Protein AF-A0AAN6EDF3-F1 (afdb_monomer_lite)

Secondary structure (DSSP, 8-state):
-HHHHHHHHHHHHHHHHHHTT-SEEEE--TTTTT--HHHHHHHHHHHHHHHHH-TT-HHHH-SEEEE---SS----TT----------HHHHHHHHHT-PPP-----

Foldseek 3Di:
DVLVVLLVVLLVVLVVCVVVPPQEDEAEQPQNPVDALVRLLSNLLSNVCSQPPNPVVSVVRHPYYHYPFDQDDPDDPPPPDDDDPRHGSQRSNCVNNVHDDDDDDDD

Sequence (107 aa):
DTARNYRRKMEVILNIARDQGHKSIVLGAFGCNGSSSTVTQQMAQMWKEVIETSPYAFREFFDDITFALPLLQEKRPGDESPGEDKQSIAATFSEAFGVKIDTLDFF

pLDDT: mean 83.02, std 15.2, range [42.78, 96.38]

Structure (mmCIF, N/CA/C/O backbone):
data_AF-A0AAN6EDF3-F1
#
_entry.id   AF-A0AAN6EDF3-F1
#
loop_
_atom_site.group_PDB
_atom_site.id
_atom_site.type_symbol
_atom_site.label_atom_id
_atom_site.label_alt_id
_atom_site.label_comp_id
_atom_site.label_asym_id
_atom_site.label_entity_id
_atom_site.label_seq_id
_atom_site.pdbx_PDB_ins_code
_atom_site.Cartn_x
_atom_site.Cartn_y
_atom_site.Cartn_z
_atom_site.occupancy
_atom_site.B_iso_or_equiv
_atom_site.auth_seq_id
_atom_site.auth_comp_id
_atom_site.auth_asym_id
_atom_site.auth_atom_id
_atom_site.pdbx_PDB_model_num
ATOM 1 N N . ASP A 1 1 ? -5.538 12.991 -14.522 1.00 55.50 1 ASP A N 1
ATOM 2 C CA . ASP A 1 1 ? -6.514 12.003 -14.005 1.00 55.50 1 ASP A CA 1
ATOM 3 C C . ASP A 1 1 ? -5.949 10.717 -13.412 1.00 55.50 1 ASP A C 1
ATOM 5 O O . ASP A 1 1 ? -6.475 10.240 -12.414 1.00 55.50 1 ASP A O 1
ATOM 9 N N . THR A 1 2 ? -4.883 10.137 -13.964 1.00 71.88 2 THR A N 1
ATOM 10 C CA . THR A 1 2 ? -4.404 8.792 -13.591 1.00 71.88 2 THR A CA 1
ATOM 11 C C . THR A 1 2 ? -3.966 8.659 -12.126 1.00 71.88 2 THR A C 1
ATOM 13 O O . THR A 1 2 ? -4.360 7.705 -11.463 1.00 71.88 2 THR A O 1
ATOM 16 N N . ALA A 1 3 ? -3.232 9.637 -11.584 1.00 67.56 3 ALA A N 1
ATOM 17 C CA . ALA A 1 3 ? -2.750 9.609 -10.196 1.00 67.56 3 ALA A CA 1
ATOM 18 C C . ALA A 1 3 ? -3.891 9.604 -9.157 1.00 67.56 3 ALA A C 1
ATOM 20 O O . ALA A 1 3 ? -3.870 8.826 -8.206 1.00 67.56 3 ALA A O 1
ATOM 21 N N . ARG A 1 4 ? -4.939 10.412 -9.375 1.00 75.56 4 ARG A N 1
ATOM 22 C CA . ARG A 1 4 ? -6.121 10.453 -8.496 1.00 75.56 4 ARG A CA 1
ATOM 23 C C . ARG A 1 4 ? -6.879 9.121 -8.513 1.00 75.56 4 ARG A C 1
ATOM 25 O O . ARG A 1 4 ? -7.368 8.679 -7.477 1.00 75.56 4 ARG A O 1
ATOM 32 N N . ASN A 1 5 ? -6.928 8.464 -9.673 1.00 87.75 5 ASN A N 1
ATOM 33 C CA . ASN A 1 5 ? -7.530 7.140 -9.809 1.00 87.75 5 ASN A CA 1
ATOM 34 C C . ASN A 1 5 ? -6.732 6.056 -9.074 1.00 87.75 5 ASN A C 1
ATOM 36 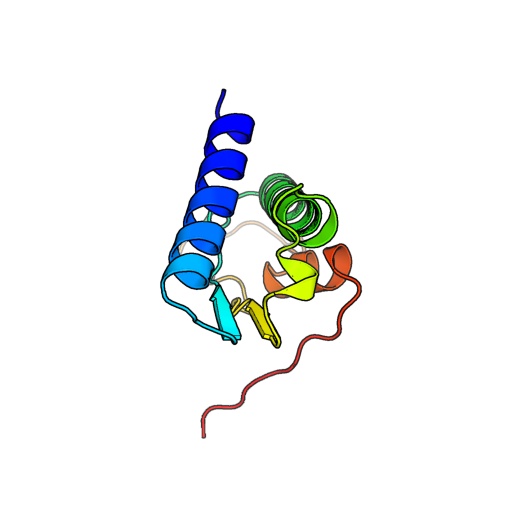O O . ASN A 1 5 ? -7.344 5.172 -8.479 1.00 87.75 5 ASN A O 1
ATOM 40 N N . TYR A 1 6 ? -5.397 6.115 -9.080 1.00 90.25 6 TYR A N 1
ATOM 41 C CA . TYR A 1 6 ? -4.573 5.163 -8.330 1.00 90.25 6 TYR A CA 1
ATOM 42 C C . TYR A 1 6 ? -4.734 5.327 -6.821 1.00 90.25 6 TYR A C 1
ATOM 44 O O . TYR A 1 6 ? -5.026 4.340 -6.149 1.00 90.25 6 TYR A O 1
ATOM 52 N N . ARG A 1 7 ? -4.679 6.561 -6.309 1.00 92.06 7 ARG A N 1
ATOM 53 C CA . ARG A 1 7 ? -4.871 6.840 -4.879 1.00 92.06 7 ARG A CA 1
ATOM 54 C C . ARG A 1 7 ? -6.199 6.290 -4.362 1.00 92.06 7 ARG A C 1
ATOM 56 O O . ARG A 1 7 ? -6.226 5.537 -3.396 1.00 92.06 7 ARG A O 1
ATOM 63 N N . ARG A 1 8 ? -7.295 6.591 -5.066 1.00 92.38 8 ARG A N 1
ATOM 64 C CA . ARG A 1 8 ? -8.629 6.099 -4.694 1.00 92.38 8 ARG A CA 1
ATOM 65 C C . ARG A 1 8 ? -8.692 4.570 -4.688 1.00 92.38 8 ARG A C 1
ATOM 67 O O . ARG A 1 8 ? -9.345 3.993 -3.829 1.00 92.38 8 ARG A O 1
ATOM 74 N N . LYS A 1 9 ? -8.021 3.900 -5.631 1.00 94.12 9 LYS A N 1
ATOM 75 C CA . LYS A 1 9 ? -7.950 2.431 -5.652 1.00 94.12 9 LYS A CA 1
ATOM 76 C C . LYS A 1 9 ? -7.179 1.883 -4.451 1.00 94.12 9 LYS A C 1
ATOM 78 O O . LYS A 1 9 ? -7.650 0.926 -3.852 1.00 94.12 9 LYS A O 1
ATOM 83 N N . MET A 1 10 ? -6.050 2.490 -4.083 1.00 95.38 10 MET A N 1
ATOM 84 C CA . MET A 1 10 ? -5.271 2.097 -2.9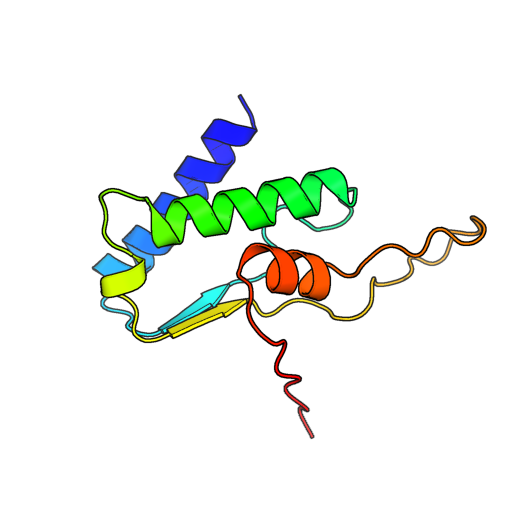00 1.00 95.38 10 MET A CA 1
ATOM 85 C C . MET A 1 10 ? -6.106 2.226 -1.619 1.00 95.38 10 MET A C 1
ATOM 87 O O . MET A 1 10 ? -6.195 1.279 -0.843 1.00 95.38 10 MET A O 1
ATOM 91 N N . GLU A 1 11 ? -6.798 3.355 -1.447 1.00 95.06 11 GLU A N 1
ATOM 92 C CA . GLU A 1 11 ? -7.707 3.585 -0.315 1.00 95.06 11 GLU A CA 1
ATOM 93 C C . GLU A 1 11 ? -8.847 2.557 -0.276 1.00 95.06 11 GLU A C 1
ATOM 95 O O . GLU A 1 11 ? -9.189 2.053 0.790 1.00 95.06 11 GLU A O 1
ATOM 100 N N . VAL A 1 12 ? -9.428 2.214 -1.431 1.00 95.12 12 VAL A N 1
ATOM 101 C CA . VAL A 1 12 ? -10.479 1.189 -1.527 1.00 95.12 12 VAL A CA 1
ATOM 102 C C . VAL A 1 12 ? -9.950 -0.196 -1.154 1.00 95.12 12 VAL A C 1
ATOM 104 O O . VAL A 1 12 ? -10.624 -0.901 -0.413 1.00 95.12 12 VAL A O 1
ATOM 107 N N . ILE A 1 13 ? -8.754 -0.581 -1.612 1.00 95.31 13 ILE A N 1
ATOM 108 C CA . ILE A 1 13 ? -8.135 -1.873 -1.267 1.00 95.31 13 ILE A CA 1
ATOM 109 C C . ILE A 1 13 ? -7.975 -2.000 0.253 1.00 95.31 13 ILE A C 1
ATOM 111 O O . ILE A 1 13 ? -8.410 -2.993 0.837 1.00 95.31 13 ILE A O 1
ATOM 115 N N . LEU A 1 14 ? -7.402 -0.978 0.895 1.00 96.06 14 LEU A N 1
ATOM 116 C CA . LEU A 1 14 ? -7.181 -0.983 2.341 1.00 96.06 14 LEU A CA 1
ATOM 117 C C . LEU A 1 14 ? -8.497 -0.936 3.124 1.00 96.06 14 LEU A C 1
ATOM 119 O O . LEU A 1 14 ? -8.643 -1.661 4.103 1.00 96.06 14 LEU A O 1
ATOM 123 N N . ASN A 1 15 ? -9.477 -0.144 2.680 1.00 95.12 15 ASN A N 1
ATOM 124 C CA . ASN A 1 15 ? -10.795 -0.107 3.314 1.00 95.12 15 ASN A CA 1
ATOM 125 C C . ASN A 1 15 ? -11.513 -1.456 3.219 1.00 95.12 15 ASN A C 1
ATOM 127 O O . ASN A 1 15 ? -12.054 -1.905 4.218 1.00 95.12 15 ASN A O 1
ATOM 131 N N . ILE A 1 16 ? -11.476 -2.135 2.068 1.00 95.56 16 ILE A N 1
ATOM 132 C CA . ILE A 1 16 ? -12.071 -3.472 1.940 1.00 95.56 16 ILE A CA 1
ATOM 133 C C . ILE A 1 16 ? -11.410 -4.431 2.930 1.00 95.56 16 ILE A C 1
ATOM 135 O O . ILE A 1 16 ? -12.111 -5.113 3.671 1.00 95.56 16 ILE A O 1
ATOM 139 N N . ALA A 1 17 ? -10.076 -4.464 2.989 1.00 95.75 17 ALA A N 1
ATOM 140 C CA . ALA A 1 17 ? -9.374 -5.348 3.914 1.00 95.75 17 ALA A CA 1
ATOM 141 C C . ALA A 1 17 ? -9.692 -5.029 5.386 1.00 95.75 17 ALA A C 1
ATOM 143 O O . ALA A 1 17 ? -9.903 -5.942 6.187 1.00 95.75 17 ALA A O 1
ATOM 144 N N . ARG A 1 18 ? -9.802 -3.738 5.719 1.00 94.81 18 ARG A N 1
ATOM 145 C CA . ARG A 1 18 ? -10.215 -3.261 7.040 1.00 94.81 18 ARG A CA 1
ATOM 146 C C . ARG A 1 18 ? -11.627 -3.708 7.396 1.00 94.81 18 ARG A C 1
ATOM 148 O O . ARG A 1 18 ? -11.844 -4.241 8.480 1.00 94.81 18 ARG A O 1
ATOM 155 N N . ASP A 1 19 ? -12.575 -3.497 6.491 1.00 95.12 19 ASP A N 1
ATOM 156 C CA . ASP A 1 19 ? -13.990 -3.789 6.711 1.00 95.12 19 ASP A CA 1
ATOM 157 C C . ASP A 1 19 ? -14.239 -5.308 6.818 1.00 95.12 19 ASP A C 1
ATOM 159 O O . ASP A 1 19 ? -15.166 -5.735 7.500 1.00 95.12 19 ASP A O 1
ATOM 163 N N . GLN A 1 20 ? -13.371 -6.131 6.216 1.00 96.06 20 GLN A N 1
ATOM 164 C CA . GLN A 1 20 ? -13.337 -7.591 6.402 1.00 96.06 20 GLN A CA 1
ATOM 165 C C . GLN A 1 20 ? -12.611 -8.038 7.687 1.00 96.06 20 GLN A C 1
ATOM 167 O O . GLN A 1 20 ? -12.556 -9.230 7.986 1.00 96.06 20 GLN A O 1
ATOM 172 N N . GLY A 1 21 ? -12.051 -7.108 8.464 1.00 94.75 21 GLY A N 1
ATOM 173 C CA . GLY A 1 21 ? -11.387 -7.397 9.735 1.00 94.75 21 GLY A CA 1
ATOM 174 C C . GLY A 1 21 ? -9.970 -7.965 9.609 1.00 94.75 21 GLY A C 1
ATOM 175 O O . GLY A 1 21 ? -9.454 -8.506 10.587 1.00 94.75 21 GLY A O 1
ATOM 176 N N . HIS A 1 22 ? -9.318 -7.855 8.448 1.00 96.38 22 HIS A N 1
ATOM 177 C CA . HIS A 1 22 ? -7.939 -8.318 8.287 1.00 96.38 22 HIS A CA 1
ATOM 178 C C . HIS A 1 22 ? -6.971 -7.434 9.072 1.00 96.38 22 HIS A C 1
ATOM 180 O O . HIS A 1 22 ? -6.927 -6.226 8.871 1.00 96.38 22 HIS A O 1
ATOM 186 N N . LYS A 1 23 ? -6.168 -8.040 9.948 1.00 95.12 23 LYS A N 1
ATOM 187 C CA . LYS A 1 23 ? -5.149 -7.330 10.736 1.00 95.12 23 LYS A CA 1
ATOM 188 C C . LYS A 1 23 ? -3.787 -7.246 10.062 1.00 95.12 23 LYS A C 1
ATOM 190 O O . LYS A 1 23 ? -3.019 -6.346 10.377 1.00 95.12 23 LYS A O 1
ATOM 195 N N . SER A 1 24 ? -3.537 -8.103 9.081 1.00 95.12 24 SER A N 1
ATOM 196 C CA . SER A 1 24 ? -2.316 -8.088 8.282 1.00 95.12 24 SER A CA 1
ATOM 197 C C . SER A 1 24 ? -2.664 -8.153 6.803 1.00 95.12 24 SER A C 1
ATOM 199 O O . SER A 1 24 ? -3.622 -8.833 6.422 1.00 95.12 24 SER A O 1
ATOM 201 N N . ILE A 1 25 ? -1.898 -7.456 5.967 1.00 95.88 25 ILE A N 1
ATOM 202 C CA . ILE A 1 25 ? -2.099 -7.443 4.517 1.00 95.88 25 ILE A CA 1
ATOM 203 C C . ILE A 1 25 ? -0.768 -7.550 3.777 1.00 95.88 25 ILE A C 1
ATOM 205 O O . ILE A 1 25 ? 0.215 -6.905 4.134 1.00 95.88 25 ILE A O 1
ATOM 209 N N . VAL A 1 26 ? -0.766 -8.348 2.709 1.00 94.94 26 VAL A N 1
ATOM 210 C CA . VAL A 1 26 ? 0.347 -8.438 1.762 1.00 94.94 26 VAL A CA 1
ATOM 211 C C . VAL A 1 26 ? -0.075 -7.795 0.446 1.00 94.94 26 VAL A C 1
ATOM 213 O O . VAL A 1 26 ? -1.082 -8.173 -0.154 1.00 94.94 26 VAL A O 1
ATOM 216 N N . LEU A 1 27 ? 0.697 -6.812 -0.000 1.00 94.88 27 LEU A N 1
ATOM 217 C CA . LEU A 1 27 ? 0.493 -6.054 -1.227 1.00 94.88 27 LEU A CA 1
ATOM 218 C C . LEU A 1 27 ? 1.577 -6.405 -2.252 1.00 94.88 27 LEU A C 1
ATOM 220 O O . LEU A 1 27 ? 2.701 -6.740 -1.895 1.00 94.88 27 LEU A O 1
ATOM 224 N N . GLY A 1 28 ? 1.239 -6.318 -3.538 1.00 91.81 28 GLY A N 1
ATOM 225 C CA . GLY A 1 28 ? 2.178 -6.552 -4.641 1.00 91.81 28 GLY A CA 1
ATOM 226 C C . GLY A 1 28 ? 2.661 -5.264 -5.314 1.00 91.81 28 GLY A C 1
ATOM 227 O O . GLY A 1 28 ? 2.361 -4.154 -4.874 1.00 91.81 28 GLY A O 1
ATOM 228 N N . ALA A 1 29 ? 3.348 -5.414 -6.451 1.00 89.31 29 ALA A N 1
ATOM 229 C CA . ALA A 1 29 ? 3.896 -4.327 -7.276 1.00 89.31 29 ALA A CA 1
ATOM 230 C C . ALA A 1 29 ? 2.821 -3.547 -8.073 1.00 89.31 29 ALA A C 1
ATOM 232 O O . ALA A 1 29 ? 2.902 -3.384 -9.295 1.00 89.31 29 ALA A O 1
ATOM 233 N N . PHE A 1 30 ? 1.772 -3.083 -7.390 1.00 88.69 30 PHE A N 1
ATOM 234 C CA . PHE A 1 30 ? 0.629 -2.400 -7.990 1.00 88.69 30 PHE A CA 1
ATOM 235 C C . PHE A 1 30 ? 1.057 -1.137 -8.755 1.00 88.69 30 PHE A C 1
ATOM 237 O O . PHE A 1 30 ? 1.576 -0.192 -8.171 1.00 88.69 30 PHE A O 1
ATOM 244 N N . GLY A 1 31 ? 0.814 -1.119 -10.070 1.00 83.56 31 GLY A N 1
ATOM 245 C CA . GLY A 1 31 ? 1.151 0.015 -10.941 1.00 83.56 31 GLY A CA 1
ATOM 246 C C . GLY A 1 31 ? 2.634 0.130 -11.328 1.00 83.56 31 GLY A C 1
ATOM 247 O O . GLY A 1 31 ? 2.994 1.064 -12.045 1.00 83.56 31 GLY A O 1
ATOM 248 N N . CYS A 1 32 ? 3.487 -0.814 -10.909 1.00 85.56 32 CYS A N 1
ATOM 249 C CA . CYS A 1 32 ? 4.941 -0.748 -11.118 1.00 85.56 32 CYS A CA 1
ATOM 250 C C . CYS A 1 32 ? 5.465 -1.661 -12.248 1.00 85.56 32 CYS A C 1
ATOM 252 O O . CYS A 1 32 ? 6.619 -1.533 -12.654 1.00 85.56 32 CYS A O 1
ATOM 254 N N . ASN A 1 33 ? 4.654 -2.582 -12.781 1.00 76.69 33 ASN A N 1
ATOM 255 C CA . ASN A 1 33 ? 5.113 -3.535 -13.801 1.00 76.69 33 ASN A CA 1
ATOM 256 C C . ASN A 1 33 ? 5.439 -2.864 -15.143 1.00 76.69 33 ASN A C 1
ATOM 258 O O . ASN A 1 33 ? 4.565 -2.288 -15.786 1.00 76.69 33 ASN A O 1
ATOM 262 N N . GLY A 1 34 ? 6.689 -3.011 -15.600 1.00 71.44 34 GLY A N 1
ATOM 263 C CA . GLY A 1 34 ? 7.172 -2.411 -16.852 1.00 71.44 34 GLY A CA 1
ATOM 264 C C . GLY A 1 34 ? 7.258 -0.881 -16.818 1.00 71.44 34 GLY A C 1
ATOM 265 O O . GLY A 1 34 ? 7.410 -0.262 -17.869 1.00 71.44 34 GLY A O 1
ATOM 266 N N . SER A 1 35 ? 7.136 -0.284 -15.632 1.00 77.44 35 SER A N 1
ATOM 267 C CA . SER A 1 35 ? 7.159 1.159 -15.413 1.00 77.44 35 SER A CA 1
ATOM 268 C C . SER A 1 35 ? 8.592 1.687 -15.276 1.00 77.44 35 SER A C 1
ATOM 270 O O . SER A 1 35 ? 9.510 0.955 -14.901 1.00 77.44 35 SER A O 1
ATOM 272 N N . SER A 1 36 ? 8.792 2.977 -15.563 1.00 83.12 36 SER A N 1
ATOM 273 C CA . SER A 1 36 ? 10.066 3.652 -15.291 1.00 83.12 36 SER A CA 1
ATOM 274 C C . SER A 1 36 ? 10.316 3.792 -13.785 1.00 83.12 36 SER A C 1
ATOM 276 O O . SER A 1 36 ? 9.379 3.756 -12.983 1.00 83.12 36 SER A O 1
ATOM 278 N N . SER A 1 37 ? 11.573 4.021 -13.397 1.00 83.25 37 SER A N 1
ATOM 279 C CA . SER A 1 37 ? 11.961 4.294 -12.004 1.00 83.25 37 SER A CA 1
ATOM 280 C C . SER A 1 37 ? 11.152 5.443 -11.391 1.00 83.25 37 SER A C 1
ATOM 282 O O . SER A 1 37 ? 10.655 5.316 -10.276 1.00 83.25 37 SER A O 1
ATOM 284 N N . THR A 1 38 ? 10.920 6.521 -12.146 1.00 86.25 38 THR A N 1
ATOM 285 C CA . THR A 1 38 ? 10.107 7.666 -11.708 1.00 86.25 38 THR A CA 1
ATOM 286 C C . THR A 1 38 ? 8.674 7.266 -11.363 1.00 86.25 38 THR A C 1
ATOM 288 O O . THR A 1 38 ? 8.132 7.723 -10.361 1.00 86.25 38 THR A O 1
ATOM 291 N N . VAL A 1 39 ? 8.046 6.405 -12.169 1.00 87.94 39 VAL A N 1
ATOM 292 C CA . VAL A 1 39 ? 6.678 5.937 -11.898 1.00 87.94 39 VAL A CA 1
ATOM 293 C C . VAL A 1 39 ? 6.664 5.024 -10.675 1.00 87.94 39 VAL A C 1
ATOM 295 O O . VAL A 1 39 ? 5.795 5.172 -9.821 1.00 87.94 39 VAL A O 1
ATOM 298 N N . THR A 1 40 ? 7.645 4.132 -10.542 1.00 90.12 40 THR A N 1
ATOM 299 C CA . THR A 1 40 ? 7.800 3.283 -9.352 1.00 90.12 40 THR A CA 1
ATOM 300 C C . THR A 1 40 ? 7.950 4.124 -8.083 1.00 90.12 40 THR A C 1
ATOM 302 O O . THR A 1 40 ? 7.282 3.855 -7.087 1.00 90.12 40 THR A O 1
ATOM 305 N N . GLN A 1 41 ? 8.754 5.187 -8.133 1.00 91.19 41 GLN A N 1
ATOM 306 C CA . GLN A 1 41 ? 8.940 6.115 -7.019 1.00 91.19 41 GLN A CA 1
ATOM 307 C C . GLN A 1 41 ? 7.645 6.860 -6.676 1.00 91.19 41 GLN A C 1
ATOM 309 O O . GLN A 1 41 ? 7.279 6.957 -5.506 1.00 91.19 41 GLN A O 1
ATOM 314 N N . GLN A 1 42 ? 6.904 7.323 -7.686 1.00 92.06 42 GLN A N 1
ATOM 315 C CA . GLN A 1 42 ? 5.591 7.942 -7.485 1.00 92.06 42 GLN A CA 1
ATOM 316 C C . GLN A 1 42 ? 4.592 6.977 -6.837 1.00 92.06 42 GLN A C 1
ATOM 318 O O . GLN A 1 42 ? 3.837 7.384 -5.957 1.00 92.06 42 GLN A O 1
ATOM 323 N N . MET A 1 43 ? 4.586 5.703 -7.240 1.00 93.25 43 MET A N 1
ATOM 324 C CA . MET A 1 43 ? 3.711 4.686 -6.649 1.00 93.25 43 MET A CA 1
ATOM 325 C C . MET A 1 43 ? 4.087 4.383 -5.199 1.00 93.25 43 MET A C 1
ATOM 327 O O . MET A 1 43 ? 3.198 4.312 -4.353 1.00 93.25 43 MET A O 1
ATOM 331 N N . ALA A 1 44 ? 5.380 4.243 -4.901 1.00 93.88 44 ALA A N 1
ATOM 332 C CA . ALA A 1 44 ? 5.869 4.019 -3.544 1.00 93.88 44 ALA A CA 1
ATOM 333 C C . ALA A 1 44 ? 5.471 5.174 -2.612 1.00 93.88 44 ALA A C 1
ATOM 335 O O . ALA A 1 44 ? 4.904 4.953 -1.542 1.00 93.88 44 ALA A O 1
ATOM 336 N N . GLN A 1 45 ? 5.680 6.413 -3.065 1.00 94.50 45 GLN A N 1
ATOM 337 C CA . GLN A 1 45 ? 5.310 7.609 -2.314 1.00 94.50 45 GLN A CA 1
ATOM 338 C C . GLN A 1 45 ? 3.791 7.718 -2.115 1.00 94.50 45 GLN A C 1
ATOM 340 O O . GLN A 1 45 ? 3.332 8.046 -1.024 1.00 94.50 45 GLN A O 1
ATOM 345 N N . MET A 1 46 ? 2.997 7.387 -3.137 1.00 94.75 46 MET A N 1
ATOM 346 C CA . MET A 1 46 ? 1.537 7.403 -3.034 1.00 94.75 46 MET A CA 1
ATOM 347 C C . MET A 1 46 ? 1.022 6.372 -2.025 1.00 94.75 46 MET A C 1
ATOM 349 O O . MET A 1 46 ? 0.130 6.684 -1.239 1.00 94.75 46 MET A O 1
ATOM 353 N N . TRP A 1 47 ? 1.592 5.164 -2.014 1.00 95.56 47 TRP A N 1
ATOM 354 C CA . TRP A 1 47 ? 1.269 4.156 -1.006 1.00 95.56 47 TRP A CA 1
ATOM 355 C C . TRP A 1 47 ? 1.595 4.641 0.402 1.00 95.56 47 TRP A C 1
ATOM 357 O O . TRP A 1 47 ? 0.762 4.494 1.295 1.00 95.56 47 TRP A O 1
ATOM 367 N N . LYS A 1 48 ? 2.767 5.255 0.592 1.00 94.62 48 LYS A N 1
ATOM 368 C CA . LYS A 1 48 ? 3.163 5.832 1.877 1.00 94.62 48 LYS A CA 1
ATOM 369 C C . LYS A 1 48 ? 2.170 6.887 2.345 1.00 94.62 48 LYS A C 1
ATOM 371 O O . LYS A 1 48 ? 1.665 6.795 3.456 1.00 94.62 48 LYS A O 1
ATOM 376 N N . GLU A 1 49 ? 1.824 7.838 1.481 1.00 93.88 49 GLU A N 1
ATOM 377 C CA . GLU A 1 49 ? 0.834 8.867 1.803 1.00 93.88 49 GLU A CA 1
ATOM 378 C C . GLU A 1 49 ? -0.522 8.261 2.168 1.00 93.88 49 GLU A C 1
ATOM 380 O O . GLU A 1 49 ? -1.129 8.665 3.159 1.00 93.88 49 GLU A O 1
ATOM 385 N N . VAL A 1 50 ? -1.005 7.281 1.403 1.00 94.62 50 VAL A N 1
ATOM 386 C CA . VAL A 1 50 ? -2.274 6.609 1.700 1.00 94.62 50 VAL A CA 1
ATOM 387 C C . VAL A 1 50 ? -2.210 5.895 3.048 1.00 94.62 50 VAL A C 1
ATOM 389 O O . VAL A 1 50 ? -3.162 5.986 3.810 1.00 94.62 50 VAL A O 1
ATOM 392 N N . ILE A 1 51 ? -1.119 5.212 3.377 1.00 94.38 51 ILE A N 1
ATOM 393 C CA .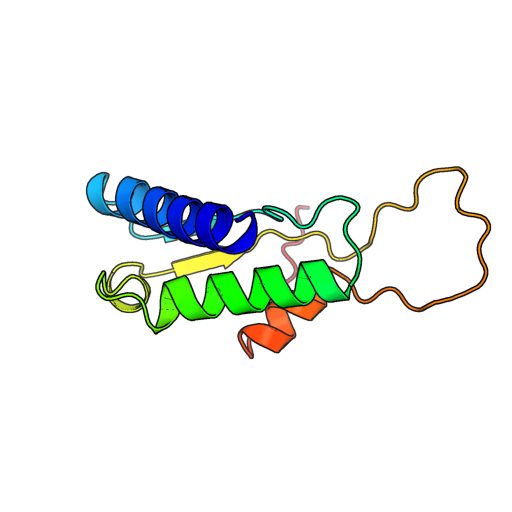 ILE A 1 51 ? -1.011 4.459 4.631 1.00 94.38 51 ILE A CA 1
ATOM 394 C C . ILE A 1 51 ? -0.853 5.396 5.836 1.00 94.38 51 ILE A C 1
ATOM 396 O O . ILE A 1 51 ? -1.545 5.214 6.836 1.00 94.38 51 ILE A O 1
ATOM 400 N N . GLU A 1 52 ? 0.029 6.393 5.741 1.00 92.62 52 GLU A N 1
ATOM 401 C CA . GLU A 1 52 ? 0.434 7.239 6.872 1.00 92.62 52 GLU A CA 1
ATOM 402 C C . GLU A 1 52 ? -0.455 8.470 7.080 1.00 92.62 52 GLU A C 1
ATOM 404 O O . GLU A 1 52 ? -0.571 8.955 8.200 1.00 92.62 52 GLU A O 1
ATOM 409 N N . THR A 1 53 ? -1.058 9.015 6.018 1.00 88.69 53 THR A N 1
ATOM 410 C CA . THR A 1 53 ? -1.734 10.331 6.080 1.00 88.69 53 THR A CA 1
ATOM 411 C C . THR A 1 53 ? -3.229 10.274 5.786 1.00 88.69 53 THR A C 1
ATOM 413 O O . THR A 1 53 ? -3.924 11.287 5.879 1.00 88.69 53 THR A O 1
ATOM 416 N N . SER A 1 54 ? -3.749 9.106 5.403 1.00 86.81 54 SER A N 1
ATOM 417 C CA . SER A 1 54 ? -5.171 8.948 5.107 1.00 86.81 54 SER A CA 1
ATOM 418 C C . SER A 1 54 ? -6.037 9.191 6.348 1.00 86.81 54 SER A C 1
ATOM 420 O O . SER A 1 54 ? -5.715 8.696 7.430 1.00 86.81 54 SER A O 1
ATOM 422 N N . PRO A 1 55 ? -7.207 9.846 6.200 1.00 85.25 55 PRO A N 1
ATOM 423 C CA . PRO A 1 55 ? -8.157 10.037 7.300 1.00 85.25 55 PRO A CA 1
ATOM 424 C C . PRO A 1 55 ? -8.728 8.717 7.840 1.00 85.25 55 PRO A C 1
ATOM 426 O O . PRO A 1 55 ? -9.391 8.708 8.873 1.00 85.25 55 PRO A O 1
ATOM 429 N N . TYR A 1 56 ? -8.505 7.603 7.138 1.00 83.56 56 TYR A N 1
ATOM 430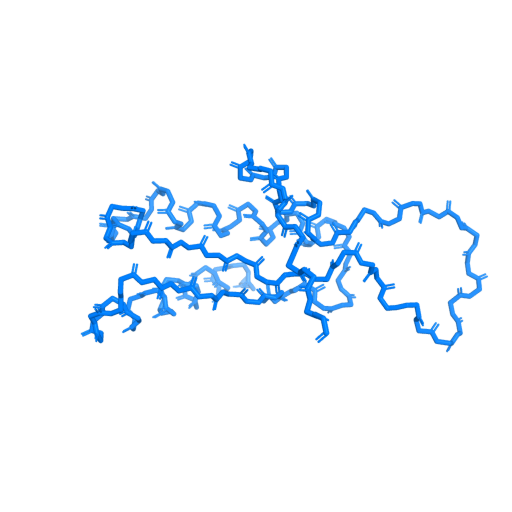 C CA . TYR A 1 56 ? -8.970 6.276 7.529 1.00 83.56 56 TYR A CA 1
ATOM 431 C C . TYR A 1 56 ? -8.055 5.557 8.532 1.00 83.56 56 TYR A C 1
ATOM 433 O O . TYR A 1 56 ? -8.391 4.430 8.898 1.00 83.56 56 TYR A O 1
ATOM 441 N N . ALA A 1 57 ? -6.946 6.181 8.964 1.00 86.94 57 ALA A N 1
ATOM 442 C CA . ALA A 1 57 ? -6.032 5.661 9.990 1.00 86.94 57 ALA A CA 1
ATOM 443 C C . ALA A 1 57 ? -5.569 4.214 9.709 1.00 86.94 57 ALA A C 1
ATOM 445 O O . ALA A 1 57 ? -5.668 3.313 10.545 1.00 86.94 57 ALA A O 1
ATOM 446 N N . PHE A 1 58 ? -5.138 3.954 8.466 1.00 90.81 58 PHE A N 1
ATOM 447 C CA . PHE A 1 58 ? -4.762 2.604 8.038 1.00 90.81 58 PHE A CA 1
ATOM 448 C C . PHE A 1 58 ? -3.535 2.087 8.791 1.00 90.81 58 PHE A C 1
ATOM 450 O O . PHE A 1 58 ? -3.494 0.909 9.144 1.00 90.81 58 PHE A O 1
ATOM 457 N N . ARG A 1 59 ? -2.560 2.960 9.069 1.00 89.00 59 ARG A N 1
ATOM 458 C CA . ARG A 1 59 ? -1.346 2.608 9.809 1.00 89.00 59 ARG A CA 1
ATOM 459 C C . ARG A 1 59 ? -1.639 2.096 11.219 1.00 89.00 59 ARG A C 1
ATOM 461 O O . ARG A 1 59 ? -0.904 1.241 11.705 1.00 89.00 59 ARG A O 1
ATOM 468 N N . GLU A 1 60 ? -2.664 2.633 11.867 1.00 91.62 60 GLU A N 1
ATOM 469 C CA . GLU A 1 60 ? -3.083 2.274 13.220 1.00 91.62 60 GLU A CA 1
ATOM 470 C C . GLU A 1 60 ? -3.997 1.046 13.247 1.00 91.62 60 GLU A C 1
ATOM 472 O O . GLU A 1 60 ? -4.108 0.384 14.276 1.00 91.62 60 GLU A O 1
ATOM 477 N N . PHE A 1 61 ? -4.682 0.754 12.139 1.00 93.62 61 PHE A N 1
ATOM 478 C CA . PHE A 1 61 ? -5.614 -0.367 12.069 1.00 93.62 61 PHE A CA 1
ATOM 479 C C . PHE A 1 61 ? -4.934 -1.715 11.802 1.00 93.62 61 PHE A C 1
ATOM 481 O O . PHE A 1 61 ? -5.338 -2.722 12.396 1.00 93.62 61 PHE A O 1
ATOM 488 N N . PHE A 1 62 ? -3.989 -1.744 10.857 1.00 95.12 62 PHE A N 1
ATOM 489 C CA . PHE A 1 62 ? -3.257 -2.955 10.491 1.00 95.12 62 PHE A CA 1
ATOM 490 C C . PHE A 1 62 ? -2.071 -3.154 11.437 1.00 95.12 62 PHE A C 1
ATOM 492 O O . PHE A 1 62 ? -1.266 -2.244 11.635 1.00 95.12 62 PHE A O 1
ATOM 499 N N . ASP A 1 63 ? -1.945 -4.365 11.970 1.00 94.69 63 ASP A N 1
ATOM 500 C CA . ASP A 1 63 ? -0.795 -4.791 12.764 1.00 94.69 63 ASP A CA 1
ATOM 501 C C . ASP A 1 63 ? 0.441 -4.956 11.866 1.00 94.69 63 ASP A C 1
ATOM 503 O O . ASP A 1 63 ? 1.554 -4.634 12.281 1.00 94.69 63 ASP A O 1
ATOM 507 N N . ASP A 1 64 ? 0.234 -5.417 10.623 1.00 93.75 64 ASP A N 1
ATOM 508 C CA . ASP A 1 64 ? 1.296 -5.591 9.628 1.00 93.75 64 ASP A CA 1
ATOM 509 C C . ASP A 1 64 ? 0.850 -5.243 8.194 1.00 93.75 64 ASP A C 1
ATOM 511 O O . ASP A 1 64 ? -0.228 -5.637 7.737 1.00 93.75 64 ASP A O 1
ATOM 515 N N . ILE A 1 65 ? 1.704 -4.519 7.466 1.00 94.69 65 ILE A N 1
ATOM 516 C CA . ILE A 1 65 ? 1.530 -4.202 6.043 1.00 94.69 65 ILE A CA 1
ATOM 517 C C . ILE A 1 65 ? 2.828 -4.558 5.325 1.00 94.69 65 ILE A C 1
ATOM 519 O O . ILE A 1 65 ? 3.822 -3.840 5.421 1.00 94.69 65 ILE A O 1
ATOM 523 N N . THR A 1 66 ? 2.792 -5.637 4.550 1.00 94.19 66 THR A N 1
ATOM 524 C CA . THR A 1 66 ? 3.955 -6.158 3.830 1.00 94.19 66 THR A CA 1
ATOM 525 C C . THR A 1 66 ? 3.820 -5.904 2.328 1.00 94.19 66 THR A C 1
ATOM 527 O O . THR A 1 66 ? 2.778 -6.174 1.734 1.00 94.19 66 THR A O 1
ATOM 530 N N . PHE A 1 67 ? 4.886 -5.431 1.678 1.00 93.50 67 PHE A N 1
ATOM 531 C CA . PHE A 1 67 ? 4.976 -5.342 0.216 1.00 93.50 67 PHE A CA 1
ATOM 532 C C . PHE A 1 67 ? 5.849 -6.481 -0.334 1.00 93.50 67 PHE A C 1
ATOM 534 O O . PHE A 1 67 ? 7.073 -6.441 -0.231 1.00 93.50 67 PHE A O 1
ATOM 541 N N . ALA A 1 68 ? 5.227 -7.485 -0.955 1.00 92.56 68 ALA A N 1
ATOM 542 C CA . ALA A 1 68 ? 5.910 -8.589 -1.626 1.00 92.56 68 ALA A CA 1
ATOM 543 C C . ALA A 1 68 ? 6.349 -8.156 -3.035 1.00 92.56 68 ALA A C 1
ATOM 545 O O . ALA A 1 68 ? 5.566 -8.182 -3.992 1.00 92.56 68 ALA A O 1
ATOM 546 N N . LEU A 1 69 ? 7.601 -7.705 -3.151 1.00 89.00 69 LEU A N 1
ATOM 547 C CA . LEU A 1 69 ? 8.145 -7.080 -4.358 1.00 89.00 69 LEU A CA 1
ATOM 548 C C . LEU A 1 69 ? 9.376 -7.833 -4.881 1.00 89.00 69 LEU A C 1
ATOM 550 O O . LEU A 1 69 ? 10.204 -8.277 -4.086 1.00 89.00 69 LEU A O 1
ATOM 554 N N . PRO A 1 70 ? 9.546 -7.941 -6.211 1.00 81.38 70 PRO A N 1
ATOM 555 C CA . PRO A 1 70 ? 10.712 -8.596 -6.786 1.00 81.38 70 PRO A CA 1
ATOM 556 C C . PRO A 1 70 ? 11.988 -7.775 -6.540 1.00 81.38 70 PRO A C 1
ATOM 558 O O . PRO A 1 70 ? 12.025 -6.561 -6.769 1.00 81.38 70 PRO A O 1
ATOM 561 N N . LEU A 1 71 ? 13.047 -8.460 -6.095 1.00 75.62 71 LEU A N 1
ATOM 562 C CA . LEU A 1 71 ? 14.377 -7.875 -5.868 1.00 75.62 71 LEU A CA 1
ATOM 563 C C . LEU A 1 71 ? 15.140 -7.632 -7.169 1.00 75.62 71 LEU A C 1
ATOM 565 O O . LEU A 1 71 ? 15.942 -6.706 -7.254 1.00 75.62 71 LEU A O 1
ATOM 569 N N . LEU A 1 72 ? 14.892 -8.467 -8.175 1.00 68.31 72 LEU A N 1
ATOM 570 C CA . LEU A 1 72 ? 15.502 -8.377 -9.493 1.00 68.31 72 LEU A CA 1
ATOM 571 C C . LEU A 1 72 ? 14.432 -7.960 -10.495 1.00 68.31 72 LEU A C 1
ATOM 573 O O . LEU A 1 72 ? 13.318 -8.484 -10.475 1.00 68.31 72 LEU A O 1
ATOM 577 N N . GLN A 1 73 ? 14.761 -7.026 -11.388 1.00 63.78 73 GLN A N 1
ATOM 578 C CA . GLN A 1 73 ? 13.926 -6.830 -12.567 1.00 63.78 73 GLN A CA 1
ATOM 579 C C . GLN A 1 73 ? 14.027 -8.078 -13.443 1.00 63.78 73 GLN A C 1
ATOM 581 O O . GLN A 1 73 ? 15.127 -8.493 -13.810 1.00 63.78 73 GLN A O 1
ATOM 586 N N . GLU A 1 74 ? 12.886 -8.660 -13.806 1.00 57.44 74 GLU A N 1
ATOM 587 C CA . GLU A 1 74 ? 12.848 -9.678 -14.851 1.00 57.44 74 GLU A CA 1
ATOM 588 C C . GLU A 1 74 ? 13.351 -9.052 -16.156 1.00 57.44 74 GLU A C 1
ATOM 590 O O . GLU A 1 74 ? 12.689 -8.214 -16.777 1.00 57.44 74 GLU A O 1
ATOM 595 N N . LYS A 1 75 ? 14.568 -9.431 -16.554 1.00 51.75 75 LYS A N 1
ATOM 596 C CA . LYS A 1 75 ? 15.175 -8.999 -17.809 1.00 51.75 75 LYS A CA 1
ATOM 597 C C . LYS A 1 75 ? 14.386 -9.659 -18.937 1.00 51.75 75 LYS A C 1
ATOM 599 O O . LYS A 1 75 ? 14.482 -10.868 -19.138 1.00 51.75 75 LYS A O 1
ATOM 604 N N . ARG A 1 76 ? 13.563 -8.892 -19.656 1.00 56.22 76 ARG A N 1
ATOM 605 C CA . ARG A 1 76 ? 12.870 -9.429 -20.834 1.00 56.22 76 ARG A CA 1
ATOM 606 C C . ARG A 1 76 ? 13.921 -9.787 -21.894 1.00 56.22 76 ARG A C 1
ATOM 608 O O . ARG A 1 76 ? 14.826 -8.980 -22.124 1.00 56.22 76 ARG A O 1
ATOM 615 N N . PRO A 1 77 ? 13.831 -10.958 -22.547 1.00 42.78 77 PRO A N 1
ATOM 616 C CA . PRO A 1 77 ? 14.744 -11.301 -23.631 1.00 42.78 77 PRO A CA 1
ATOM 617 C C . PRO A 1 77 ? 14.524 -10.311 -24.787 1.00 42.78 77 PRO A C 1
ATOM 619 O O . PRO A 1 77 ? 13.450 -10.290 -25.385 1.00 42.78 77 PRO A O 1
ATOM 622 N N . GLY A 1 78 ? 15.512 -9.445 -25.042 1.00 56.91 78 GLY A N 1
ATOM 623 C CA . GLY A 1 78 ? 15.472 -8.401 -26.078 1.00 56.91 78 GLY A CA 1
ATOM 624 C C . GLY A 1 78 ? 15.940 -7.005 -25.638 1.00 56.91 78 GLY A C 1
ATOM 625 O O . GLY A 1 78 ? 16.100 -6.135 -26.486 1.00 56.91 78 GLY A O 1
ATOM 626 N N . ASP A 1 79 ? 16.176 -6.776 -24.342 1.00 54.94 79 ASP A N 1
ATOM 627 C CA . ASP A 1 79 ? 16.648 -5.482 -23.816 1.00 54.94 79 ASP A CA 1
ATOM 628 C C . ASP A 1 79 ? 18.199 -5.424 -23.848 1.00 54.94 79 ASP A C 1
ATOM 630 O O . ASP A 1 79 ? 18.873 -5.568 -22.827 1.00 54.94 79 ASP A O 1
ATOM 634 N N . GLU A 1 80 ? 18.787 -5.288 -25.046 1.00 52.81 80 GLU A N 1
ATOM 635 C CA . GLU A 1 80 ? 20.239 -5.103 -25.273 1.00 52.81 80 GLU A CA 1
ATOM 636 C C . GLU A 1 80 ? 20.676 -3.630 -25.120 1.00 52.81 80 GLU A C 1
ATOM 638 O O . GLU A 1 80 ? 21.462 -3.110 -25.912 1.00 52.81 80 GLU A O 1
ATOM 643 N N . SER A 1 81 ? 20.173 -2.929 -24.100 1.00 52.56 81 SER A N 1
ATOM 644 C CA . SER A 1 81 ? 20.638 -1.572 -23.782 1.00 52.56 81 SER A CA 1
ATOM 645 C C . SER A 1 81 ? 21.711 -1.592 -22.687 1.00 52.56 81 SER A C 1
ATOM 647 O O . SER A 1 81 ? 21.537 -2.268 -21.666 1.00 52.56 81 SER A O 1
ATOM 649 N N . PRO A 1 82 ? 22.826 -0.858 -22.863 1.00 44.12 82 PRO A N 1
ATOM 650 C CA . PRO A 1 82 ? 23.914 -0.831 -21.900 1.00 44.12 82 PRO A CA 1
ATOM 651 C C . PRO A 1 82 ? 23.511 -0.052 -20.639 1.00 44.12 82 PRO A C 1
ATOM 653 O O . PRO A 1 82 ? 23.369 1.163 -20.667 1.00 44.12 82 PRO A O 1
ATOM 656 N N . GLY A 1 83 ? 23.370 -0.780 -19.530 1.00 50.03 83 GLY A N 1
ATOM 657 C CA . GLY A 1 83 ? 23.870 -0.361 -18.216 1.00 50.03 83 GLY A CA 1
ATOM 658 C C . GLY A 1 83 ? 23.320 0.923 -17.597 1.00 50.03 83 GLY A C 1
ATOM 659 O O . GLY A 1 83 ? 24.110 1.726 -17.112 1.00 50.03 83 GLY A O 1
ATOM 660 N N . GLU A 1 84 ? 22.002 1.094 -17.524 1.00 47.97 84 GLU A N 1
ATOM 661 C CA . GLU A 1 84 ? 21.441 1.876 -16.417 1.00 47.97 84 GLU A CA 1
ATOM 662 C C . GLU A 1 84 ? 21.096 0.906 -15.289 1.00 47.97 84 GLU A C 1
ATOM 664 O O . GLU A 1 84 ? 20.294 -0.013 -15.483 1.00 47.97 84 GLU A O 1
ATOM 669 N N . ASP A 1 85 ? 21.722 1.092 -14.125 1.00 52.12 85 ASP A N 1
ATOM 670 C CA . ASP A 1 85 ? 21.388 0.405 -12.878 1.00 52.12 85 ASP A CA 1
ATOM 671 C C . ASP A 1 85 ? 19.934 0.730 -12.507 1.00 52.12 85 ASP A C 1
ATOM 673 O O . ASP A 1 85 ? 19.634 1.656 -11.753 1.00 52.12 85 ASP A O 1
ATOM 677 N N . LYS A 1 86 ? 18.986 -0.002 -13.097 1.00 59.94 86 LYS A N 1
ATOM 678 C CA . LYS A 1 86 ? 17.566 0.136 -12.793 1.00 59.94 86 LYS A CA 1
ATOM 679 C C . LYS A 1 86 ? 17.357 -0.362 -11.365 1.00 59.94 86 LYS A C 1
ATOM 681 O O . LYS A 1 86 ? 17.279 -1.565 -11.121 1.00 59.94 86 LYS A O 1
ATOM 686 N N . GLN A 1 87 ? 17.283 0.582 -10.427 1.00 69.94 87 GLN A N 1
ATOM 687 C CA . GLN A 1 87 ? 16.953 0.333 -9.025 1.00 69.94 87 GLN A CA 1
ATOM 688 C C . GLN A 1 87 ? 15.699 -0.553 -8.942 1.00 69.94 87 GLN A C 1
ATOM 690 O O . GLN A 1 87 ? 14.706 -0.322 -9.642 1.00 69.94 87 GLN A O 1
ATOM 695 N N . SER A 1 88 ? 15.764 -1.617 -8.140 1.00 84.75 88 SER A N 1
ATOM 696 C CA . SER A 1 88 ? 14.674 -2.587 -8.044 1.00 84.75 88 SER A CA 1
ATOM 697 C C . SER A 1 88 ? 13.431 -1.975 -7.394 1.00 84.75 88 SER A C 1
ATOM 699 O O . SER A 1 88 ? 13.526 -1.053 -6.584 1.00 84.75 88 SER A O 1
ATOM 701 N N . ILE A 1 89 ? 12.247 -2.512 -7.718 1.00 88.31 89 ILE A N 1
ATOM 702 C CA . ILE A 1 89 ? 10.972 -2.032 -7.152 1.00 88.31 89 ILE A CA 1
ATOM 703 C C . ILE A 1 89 ? 11.006 -2.131 -5.621 1.00 88.31 89 ILE A C 1
ATOM 705 O O . ILE A 1 89 ? 10.605 -1.194 -4.933 1.00 88.31 89 ILE A O 1
ATOM 709 N N . ALA A 1 90 ? 11.538 -3.237 -5.094 1.00 89.75 90 ALA A N 1
ATOM 710 C CA . ALA A 1 90 ? 11.715 -3.434 -3.661 1.00 89.75 90 ALA A CA 1
ATOM 711 C C . ALA A 1 90 ? 12.620 -2.361 -3.029 1.00 89.75 90 ALA A C 1
ATOM 713 O O . ALA A 1 90 ? 12.270 -1.821 -1.982 1.00 89.75 90 ALA A O 1
ATOM 714 N N . ALA A 1 91 ? 13.734 -1.997 -3.677 1.00 89.81 91 ALA A N 1
ATOM 715 C CA . ALA A 1 91 ? 14.633 -0.952 -3.184 1.00 89.81 91 ALA A CA 1
ATOM 716 C C . ALA A 1 91 ? 13.954 0.424 -3.148 1.00 89.81 91 ALA A C 1
ATOM 718 O O . ALA A 1 91 ? 14.065 1.130 -2.151 1.00 89.81 91 ALA A O 1
ATOM 719 N N . THR A 1 92 ? 13.191 0.783 -4.183 1.00 91.44 92 THR A N 1
ATOM 720 C CA . THR A 1 92 ? 12.445 2.051 -4.206 1.00 91.44 92 THR A CA 1
ATOM 721 C C . THR A 1 92 ? 11.385 2.121 -3.102 1.00 91.44 92 THR A C 1
ATOM 723 O O . THR A 1 92 ? 11.221 3.162 -2.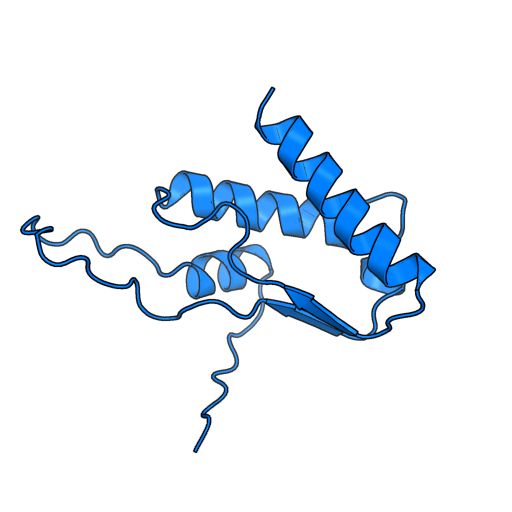469 1.00 91.44 92 THR A O 1
ATOM 726 N N . PHE A 1 93 ? 10.666 1.025 -2.841 1.00 92.81 93 PHE A N 1
ATOM 727 C CA . PHE A 1 93 ? 9.691 0.980 -1.746 1.00 92.81 93 PHE A CA 1
ATOM 728 C C . PHE A 1 93 ? 10.380 1.020 -0.378 1.00 92.81 93 PHE A C 1
ATOM 730 O O . PHE A 1 93 ? 9.956 1.774 0.493 1.00 92.81 93 PHE A O 1
ATOM 737 N N . SER A 1 94 ? 11.469 0.274 -0.200 1.00 91.75 94 SER A N 1
ATOM 738 C CA . SER A 1 94 ? 12.282 0.307 1.021 1.00 91.75 94 SER A CA 1
ATOM 739 C C . SER A 1 94 ? 12.761 1.721 1.349 1.00 91.75 94 SER A C 1
ATOM 741 O O . SER A 1 94 ? 12.588 2.173 2.480 1.00 91.75 94 SER A O 1
ATOM 743 N N . GLU A 1 95 ? 13.270 2.451 0.354 1.00 92.56 95 GLU A N 1
ATOM 744 C CA . GLU A 1 95 ? 13.699 3.842 0.504 1.00 92.56 95 GLU A CA 1
ATOM 745 C C . GLU A 1 95 ? 12.527 4.767 0.860 1.00 92.56 95 GLU A C 1
ATOM 747 O O . GLU A 1 95 ? 12.618 5.532 1.819 1.00 92.56 95 GLU A O 1
ATOM 752 N N . ALA A 1 96 ? 11.400 4.661 0.146 1.00 92.25 96 ALA A N 1
ATOM 753 C CA . ALA A 1 96 ? 10.232 5.503 0.392 1.00 92.25 96 ALA A CA 1
ATOM 754 C C . ALA A 1 96 ? 9.701 5.342 1.825 1.00 92.25 96 ALA A C 1
ATOM 756 O O . ALA A 1 96 ? 9.451 6.333 2.517 1.00 92.25 96 ALA A O 1
ATOM 757 N N . PHE A 1 97 ? 9.561 4.102 2.293 1.00 91.31 97 PHE A N 1
ATOM 758 C CA . PHE A 1 97 ? 9.050 3.790 3.628 1.00 91.31 97 PHE A CA 1
ATOM 759 C C . PHE A 1 97 ? 10.118 3.883 4.730 1.00 91.31 97 PHE A C 1
ATOM 761 O O . PHE A 1 97 ? 9.770 3.884 5.907 1.00 91.31 97 PHE A O 1
ATOM 768 N N . GLY A 1 98 ? 11.403 3.995 4.379 1.00 9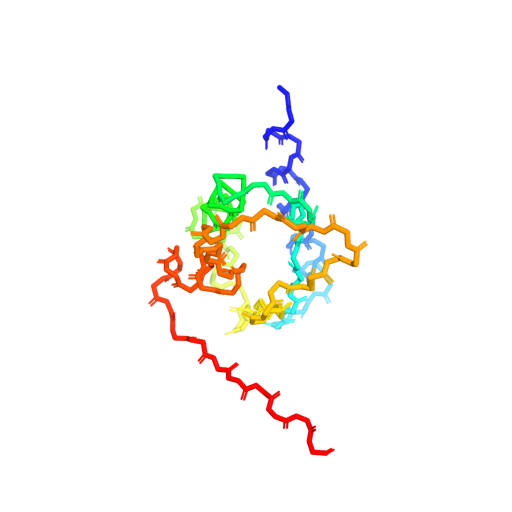0.62 98 GLY A N 1
ATOM 769 C CA . GLY A 1 98 ? 12.504 3.995 5.345 1.00 90.62 98 GLY A CA 1
ATOM 770 C C . GLY A 1 98 ? 12.631 2.672 6.108 1.00 90.62 98 GLY A C 1
ATOM 771 O O . GLY A 1 98 ? 13.032 2.666 7.271 1.00 90.62 98 GLY A O 1
ATOM 772 N N . VAL A 1 99 ? 12.259 1.556 5.473 1.00 88.25 99 VAL A N 1
ATOM 773 C CA . VAL A 1 99 ? 12.233 0.213 6.077 1.00 88.25 99 VAL A CA 1
ATOM 774 C C . VAL A 1 99 ? 13.292 -0.688 5.461 1.00 88.25 99 VAL A C 1
ATOM 776 O O . VAL A 1 99 ? 13.680 -0.506 4.308 1.00 88.25 99 VAL A O 1
ATOM 779 N N . LYS A 1 100 ? 13.761 -1.681 6.218 1.00 87.44 100 LYS A N 1
ATOM 780 C CA . LYS A 1 100 ? 14.667 -2.709 5.692 1.00 87.44 100 LYS A CA 1
ATOM 781 C C . LYS A 1 100 ? 13.880 -3.724 4.866 1.00 87.44 100 LYS A C 1
ATOM 783 O O . LYS A 1 100 ? 12.720 -3.996 5.157 1.00 87.44 100 LYS A O 1
ATOM 788 N N . ILE A 1 101 ? 14.520 -4.256 3.830 1.00 84.31 101 ILE A N 1
ATOM 789 C CA . ILE A 1 101 ? 13.979 -5.364 3.045 1.00 84.31 101 ILE A CA 1
ATOM 790 C C . ILE A 1 101 ? 14.310 -6.655 3.782 1.00 84.31 101 ILE A C 1
ATOM 792 O O . ILE A 1 101 ? 15.488 -6.933 4.008 1.00 84.31 101 ILE A O 1
ATOM 796 N N . ASP A 1 102 ? 13.288 -7.448 4.077 1.00 83.06 102 ASP A N 1
ATOM 797 C CA . ASP A 1 102 ? 13.460 -8.820 4.537 1.00 83.06 102 ASP A CA 1
ATOM 798 C C . ASP A 1 102 ? 13.322 -9.765 3.340 1.00 83.06 102 ASP A C 1
ATOM 800 O O . ASP A 1 102 ? 12.308 -9.781 2.637 1.00 83.06 102 ASP A O 1
ATOM 804 N N . THR A 1 103 ? 14.371 -10.539 3.070 1.00 74.56 103 THR A N 1
ATOM 805 C CA . THR A 1 103 ? 14.355 -11.574 2.036 1.00 74.56 103 THR A CA 1
ATOM 806 C C . THR A 1 103 ? 13.742 -12.846 2.604 1.00 74.56 103 THR A C 1
ATOM 808 O O . THR A 1 103 ? 14.332 -13.499 3.462 1.00 74.56 103 THR A O 1
ATOM 811 N N . LEU A 1 104 ? 12.542 -13.189 2.133 1.00 65.81 104 LEU A N 1
ATOM 812 C CA . LEU A 1 104 ? 11.915 -14.475 2.426 1.00 65.81 104 LEU A CA 1
ATOM 813 C C . LEU A 1 104 ? 12.508 -15.537 1.493 1.00 65.81 104 LEU A C 1
ATOM 815 O O . LEU A 1 104 ? 12.112 -15.640 0.331 1.00 65.81 104 LEU A O 1
ATOM 819 N N . ASP A 1 105 ? 13.461 -16.312 2.008 1.00 58.78 105 ASP A N 1
ATOM 820 C CA . ASP A 1 105 ? 13.967 -17.505 1.333 1.00 58.78 105 ASP A CA 1
ATOM 821 C C . ASP A 1 105 ? 12.929 -18.627 1.469 1.00 58.78 105 ASP A C 1
ATOM 823 O O . ASP A 1 105 ? 12.714 -19.184 2.548 1.00 58.78 105 ASP A O 1
ATOM 827 N N . PHE A 1 106 ? 12.247 -18.949 0.369 1.00 53.78 106 PHE A N 1
ATOM 828 C CA . PHE A 1 106 ? 11.398 -20.134 0.291 1.00 53.78 106 PHE A CA 1
ATOM 829 C C . PHE A 1 106 ? 12.284 -21.318 -0.113 1.00 53.78 106 PHE A C 1
ATOM 831 O O . PHE A 1 106 ? 12.675 -21.424 -1.276 1.00 53.78 106 PHE A O 1
ATOM 838 N N . PHE A 1 107 ? 12.657 -22.129 0.883 1.00 45.50 107 PHE A N 1
ATOM 839 C CA . PHE A 1 107 ? 13.446 -23.360 0.733 1.00 45.50 107 PHE A CA 1
ATOM 840 C C . PHE A 1 107 ? 12.789 -24.389 -0.193 1.00 45.50 107 PHE A C 1
ATOM 842 O O . PHE A 1 107 ? 11.543 -24.526 -0.139 1.00 45.50 107 PHE A O 1
#

Radius of gyration: 15.1 Å; chains: 1; bounding box: 38×35×39 Å